Protein AF-A0A840R862-F1 (afdb_monomer)

Foldseek 3Di:
DPDVPVVVVVVVVVVVVPPDDPPPPPPPPPPDDDDPDDDPPPPPPVVLVVLVPDDLVCLVVDDDPDPVSVVSSVVSNVVVVVVCVVVPPPPPPD

Organism: NCBI:txid641702

Secondary structure (DSSP, 8-state):
--SHHHHHHHHHHHHHHTS-S------------------------TTTHHHHSS-TTGGGTPPPSSHHHHHHHHHHHHHHHHHHHTTS-S----

Mean predicted aligned error: 19.59 Å

Sequence (94 aa):
MRKYSRVCLLRLLAVVLFASPFQLLAAEESELPVVKLSPQIRSSAAQDEGYSELGCEQLSGVKAESAAQQRALATRKQQCLQQYRQFIPNTGLR

Nearest PDB structures (foldseek):
  6w85-assembly1_B  TM=3.293E-01  e=9.457E+00  Mus musculus

pLDDT: mean 70.44, std 14.73, range [48.12, 91.12]

Structure (mmCIF, N/CA/C/O backbone):
data_AF-A0A840R862-F1
#
_entry.id   AF-A0A840R862-F1
#
loop_
_atom_site.group_PDB
_atom_site.id
_atom_site.type_symbol
_atom_site.label_atom_id
_atom_site.label_alt_id
_atom_site.label_comp_id
_atom_site.label_asym_id
_atom_site.label_entity_id
_atom_site.label_seq_id
_atom_site.pdbx_PDB_ins_code
_atom_site.Cartn_x
_atom_site.Cartn_y
_atom_site.Cartn_z
_atom_site.occupancy
_atom_site.B_iso_or_equiv
_atom_site.auth_seq_id
_atom_site.auth_comp_id
_atom_site.auth_asym_id
_atom_site.auth_atom_id
_atom_site.pdbx_PDB_model_num
ATOM 1 N N . MET A 1 1 ? 12.919 -49.901 86.665 1.00 52.50 1 MET A N 1
ATOM 2 C CA . MET A 1 1 ? 13.875 -49.155 85.809 1.00 52.50 1 MET A CA 1
ATOM 3 C C . MET A 1 1 ? 13.522 -49.373 84.331 1.00 52.50 1 MET A C 1
ATOM 5 O O . MET A 1 1 ? 13.230 -50.505 83.983 1.00 52.50 1 MET A O 1
ATOM 9 N N . ARG A 1 2 ? 13.582 -48.333 83.475 1.00 55.56 2 ARG A N 1
ATOM 10 C CA . ARG A 1 2 ? 13.504 -48.369 81.982 1.00 55.56 2 ARG A CA 1
ATOM 11 C C . ARG A 1 2 ? 12.140 -48.276 81.249 1.00 55.56 2 ARG A C 1
ATOM 13 O O . ARG A 1 2 ? 12.016 -48.829 80.163 1.00 55.56 2 ARG A O 1
ATOM 20 N N . LYS A 1 3 ? 11.137 -47.529 81.735 1.00 55.03 3 LYS A N 1
ATOM 21 C CA . LYS A 1 3 ? 9.972 -47.147 80.882 1.00 55.03 3 LYS A CA 1
ATOM 22 C C . LYS A 1 3 ? 9.817 -45.637 80.638 1.00 55.03 3 LYS A C 1
ATOM 24 O O . LYS A 1 3 ? 9.387 -45.247 79.561 1.00 55.03 3 LYS A O 1
ATOM 29 N N . TYR A 1 4 ? 10.301 -44.788 81.547 1.00 54.62 4 TYR A N 1
ATOM 30 C CA . TYR A 1 4 ? 10.192 -43.324 81.422 1.00 54.62 4 TYR A CA 1
ATOM 31 C C . TYR A 1 4 ? 11.199 -42.670 80.453 1.00 54.62 4 TYR A C 1
ATOM 33 O O . TYR A 1 4 ? 10.977 -41.556 79.996 1.00 54.62 4 TYR A O 1
ATOM 41 N N . SER A 1 5 ? 12.279 -43.367 80.076 1.00 58.22 5 SER A N 1
ATOM 42 C CA . SER A 1 5 ? 13.332 -42.817 79.201 1.00 58.22 5 SER A CA 1
ATOM 43 C C . SER A 1 5 ? 12.925 -42.758 77.720 1.00 58.22 5 SER A C 1
ATOM 45 O O . SER A 1 5 ? 13.278 -41.807 77.032 1.00 58.22 5 SER A O 1
ATOM 47 N N . ARG A 1 6 ? 12.116 -43.710 77.230 1.00 56.66 6 ARG A N 1
ATOM 48 C CA . ARG A 1 6 ? 11.686 -43.741 75.817 1.00 56.66 6 ARG A CA 1
ATOM 49 C C . ARG A 1 6 ? 10.620 -42.691 75.495 1.00 56.66 6 ARG A C 1
ATOM 51 O O . ARG A 1 6 ? 10.646 -42.115 74.417 1.00 56.66 6 ARG A O 1
ATOM 58 N N . VAL A 1 7 ? 9.726 -42.406 76.445 1.00 60.31 7 VAL A N 1
ATOM 59 C CA . VAL A 1 7 ? 8.642 -41.423 76.267 1.00 60.31 7 VAL A CA 1
ATOM 60 C C . VAL A 1 7 ? 9.188 -39.991 76.219 1.00 60.31 7 VAL A C 1
ATOM 62 O O . VAL A 1 7 ? 8.701 -39.175 75.442 1.00 60.31 7 VAL A O 1
ATOM 65 N N . CYS A 1 8 ? 10.242 -39.697 76.989 1.00 56.41 8 CYS A N 1
ATOM 66 C CA . CYS A 1 8 ? 10.899 -38.388 76.968 1.00 56.41 8 CYS A CA 1
ATOM 67 C C . CYS A 1 8 ? 11.686 -38.155 75.664 1.00 56.41 8 CYS A C 1
ATOM 69 O O . CYS A 1 8 ? 11.613 -37.079 75.076 1.00 56.41 8 CYS A O 1
ATOM 71 N N . LEU A 1 9 ? 12.375 -39.191 75.168 1.00 59.03 9 LEU A N 1
ATOM 72 C CA . LEU A 1 9 ? 13.172 -39.125 73.937 1.00 59.03 9 LEU A CA 1
ATOM 73 C C . LEU A 1 9 ? 12.292 -38.958 72.684 1.00 59.03 9 LEU A C 1
ATOM 75 O O . LEU A 1 9 ? 12.628 -38.175 71.803 1.00 59.03 9 LEU A O 1
ATOM 79 N N . LEU A 1 10 ? 11.125 -39.614 72.646 1.00 59.66 10 LEU A N 1
ATOM 80 C CA . LEU A 1 10 ? 10.132 -39.451 71.573 1.00 59.66 10 LEU A CA 1
ATOM 81 C C . LEU A 1 10 ? 9.486 -38.056 71.557 1.00 59.66 10 LEU A C 1
ATOM 83 O O . LEU A 1 10 ? 9.219 -37.526 70.481 1.00 59.66 10 LEU A O 1
ATOM 87 N N . ARG A 1 11 ? 9.267 -37.431 72.724 1.00 58.59 11 ARG A N 1
ATOM 88 C CA . ARG A 1 11 ? 8.717 -36.064 72.793 1.00 58.59 11 ARG A CA 1
ATOM 89 C C . ARG A 1 11 ? 9.721 -34.996 72.360 1.00 58.59 11 ARG A C 1
ATOM 91 O O . ARG A 1 11 ? 9.325 -34.056 71.684 1.00 58.59 11 ARG A O 1
ATOM 98 N N . LEU A 1 12 ? 11.004 -35.157 72.686 1.00 58.56 12 LEU A N 1
ATOM 99 C CA . LEU A 1 12 ? 12.057 -34.241 72.229 1.00 58.56 12 LEU A CA 1
ATOM 100 C C . LEU A 1 12 ? 12.239 -34.287 70.704 1.00 58.56 12 LEU A C 1
ATOM 102 O O . LEU A 1 12 ? 12.373 -33.243 70.074 1.00 58.56 12 LEU A O 1
ATOM 106 N N . LEU A 1 13 ? 12.164 -35.475 70.099 1.00 58.44 13 LEU A N 1
ATOM 107 C CA . LEU A 1 13 ? 12.309 -35.648 68.648 1.00 58.44 13 LEU A CA 1
ATOM 108 C C . LEU A 1 13 ? 11.121 -35.054 67.864 1.00 58.44 13 LEU A C 1
ATOM 110 O O . LEU A 1 13 ? 11.314 -34.473 66.799 1.00 58.44 13 LEU A O 1
ATOM 114 N N . ALA A 1 14 ? 9.908 -35.121 68.424 1.00 59.25 14 ALA A N 1
ATOM 115 C CA . ALA A 1 14 ? 8.713 -34.526 67.823 1.00 59.25 14 ALA A CA 1
ATOM 116 C C . ALA A 1 14 ? 8.724 -32.984 67.834 1.00 59.25 14 ALA A C 1
ATOM 118 O O . ALA A 1 14 ? 8.206 -32.373 66.905 1.00 59.25 14 ALA A O 1
ATOM 119 N N . VAL A 1 15 ? 9.336 -32.349 68.842 1.00 59.19 15 VAL A N 1
ATOM 120 C CA . VAL A 1 15 ? 9.425 -30.877 68.932 1.00 59.19 15 VAL A CA 1
ATOM 121 C C . VAL A 1 15 ? 10.460 -30.310 67.954 1.00 59.19 15 VAL A C 1
ATOM 123 O O . VAL A 1 15 ? 10.229 -29.255 67.372 1.00 59.19 15 VAL A O 1
ATOM 126 N N . VAL A 1 16 ? 11.565 -31.023 67.708 1.00 57.75 16 VAL A N 1
ATOM 127 C CA . VAL A 1 16 ? 12.600 -30.586 66.749 1.00 57.75 16 VAL A CA 1
ATOM 128 C C . VAL A 1 16 ? 12.119 -30.715 65.298 1.00 57.75 16 VAL A C 1
ATOM 130 O O . VAL A 1 16 ? 12.433 -29.858 64.479 1.00 57.75 16 VAL A O 1
ATOM 133 N N . LEU A 1 17 ? 11.303 -31.729 64.984 1.00 55.91 17 LEU A N 1
ATOM 134 C CA . LEU A 1 17 ? 10.724 -31.919 63.644 1.00 55.91 17 LEU A CA 1
ATOM 135 C C . LEU A 1 17 ? 9.591 -30.934 63.308 1.00 55.91 17 LEU A C 1
ATOM 137 O O . LEU A 1 17 ? 9.287 -30.754 62.134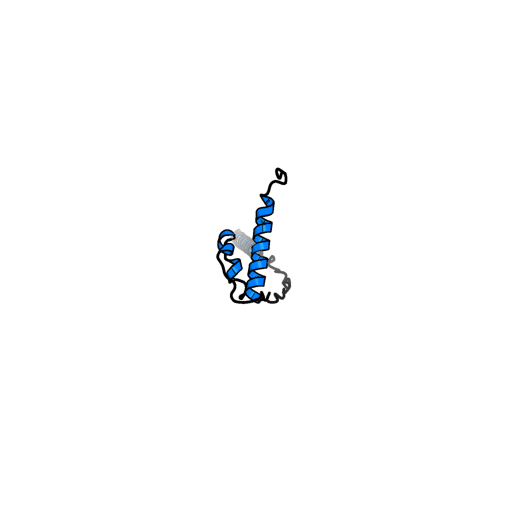 1.00 55.91 17 LEU A O 1
ATOM 141 N N . PHE A 1 18 ? 8.973 -30.293 64.307 1.00 53.34 18 PHE A N 1
ATOM 142 C CA . PHE A 1 18 ? 7.897 -29.312 64.098 1.00 53.34 18 PHE A CA 1
ATOM 143 C C . PHE A 1 18 ? 8.378 -27.850 64.087 1.00 53.34 18 PHE A C 1
ATOM 145 O O . PHE A 1 18 ? 7.585 -26.954 63.811 1.00 53.34 18 PHE A O 1
ATOM 152 N N . ALA A 1 19 ? 9.655 -27.592 64.391 1.00 57.34 19 ALA A N 1
ATOM 153 C CA . ALA A 1 19 ? 10.192 -26.239 64.561 1.00 57.34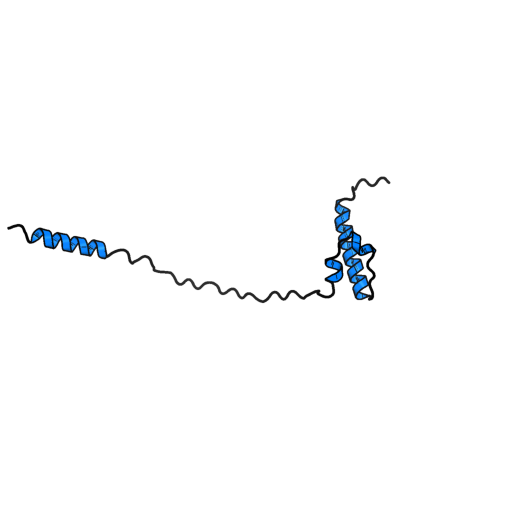 19 ALA A CA 1
ATOM 154 C C . ALA A 1 19 ? 10.817 -25.618 63.292 1.00 57.34 19 ALA A C 1
ATOM 156 O O . ALA A 1 19 ? 11.246 -24.466 63.329 1.00 57.34 19 ALA A O 1
ATOM 157 N N . SER A 1 20 ? 10.861 -26.319 62.156 1.00 48.88 20 SER A N 1
ATOM 158 C CA . SER A 1 20 ? 11.339 -25.743 60.889 1.00 48.88 20 SER A CA 1
ATOM 159 C C . SER A 1 20 ? 10.808 -26.547 59.696 1.00 48.88 20 SER A C 1
ATOM 161 O O . SER A 1 20 ? 10.969 -27.764 59.677 1.00 48.88 20 SER A O 1
ATOM 163 N N . PRO A 1 21 ? 10.153 -25.905 58.705 1.00 51.25 21 PRO A N 1
ATOM 164 C CA . PRO A 1 21 ? 10.652 -24.700 58.046 1.00 51.25 21 PRO A CA 1
ATOM 165 C C . PRO A 1 21 ? 9.547 -23.656 57.801 1.00 51.25 21 PRO A C 1
ATOM 167 O O . PRO A 1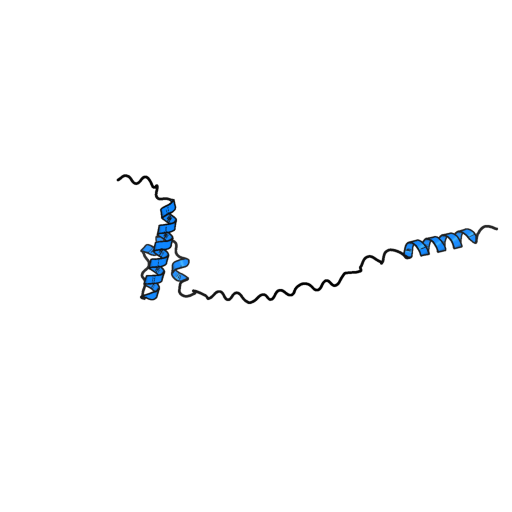 21 ? 8.713 -23.810 56.914 1.00 51.25 21 PRO A O 1
ATOM 170 N N . PHE A 1 22 ? 9.558 -22.551 58.545 1.00 49.09 22 PHE A N 1
ATOM 171 C CA . PHE A 1 22 ? 8.694 -21.400 58.239 1.00 49.09 22 PHE A CA 1
ATOM 172 C C . PHE A 1 22 ? 9.473 -20.083 58.260 1.00 49.09 22 PHE A C 1
ATOM 174 O O . PHE A 1 22 ? 9.002 -19.067 58.750 1.00 49.09 22 PHE A O 1
ATOM 181 N N . GLN A 1 23 ? 10.708 -20.114 57.759 1.00 52.94 23 GLN A N 1
ATOM 182 C CA . GLN A 1 23 ? 11.565 -18.931 57.630 1.00 52.94 23 GLN A CA 1
ATOM 183 C C . GLN A 1 23 ? 12.117 -18.809 56.208 1.00 52.94 23 GLN A C 1
ATOM 185 O O . GLN A 1 23 ? 13.316 -18.664 55.997 1.00 52.94 23 GLN A O 1
ATOM 190 N N . LEU A 1 24 ? 11.241 -18.929 55.209 1.00 50.50 24 LEU A N 1
ATOM 191 C CA . LEU A 1 24 ? 11.606 -18.681 53.810 1.00 50.50 24 LEU A CA 1
ATOM 192 C C . LEU A 1 24 ? 10.454 -18.034 53.034 1.00 50.50 24 LEU A C 1
ATOM 194 O O . LEU A 1 24 ? 10.208 -18.345 51.876 1.00 50.50 24 LEU A O 1
ATOM 198 N N . LEU A 1 25 ? 9.723 -17.137 53.697 1.00 48.38 25 LEU A N 1
ATOM 199 C CA . LEU A 1 25 ? 8.735 -16.284 53.042 1.00 48.38 25 LEU A CA 1
ATOM 200 C C . LEU A 1 25 ? 8.864 -14.835 53.527 1.00 48.38 25 LEU A C 1
ATOM 202 O O . LEU A 1 25 ? 7.881 -14.170 53.830 1.00 48.38 25 LEU A O 1
ATOM 206 N N . ALA A 1 26 ? 10.103 -14.343 53.604 1.00 49.19 26 ALA A N 1
ATOM 207 C CA . ALA A 1 26 ? 10.356 -12.912 53.504 1.00 49.19 26 ALA A CA 1
ATOM 208 C C . ALA A 1 26 ? 10.187 -12.543 52.024 1.00 49.19 26 ALA A C 1
ATOM 210 O O . ALA A 1 26 ? 11.146 -12.513 51.257 1.00 49.19 26 ALA A O 1
ATOM 211 N N . ALA A 1 27 ? 8.932 -12.402 51.597 1.00 50.16 27 ALA A N 1
ATOM 212 C CA . ALA A 1 27 ? 8.616 -11.796 50.319 1.00 50.16 27 ALA A CA 1
ATOM 213 C C . ALA A 1 27 ? 8.958 -10.312 50.457 1.00 50.16 27 ALA A C 1
ATOM 215 O O . ALA A 1 27 ? 8.232 -9.555 51.094 1.00 50.16 27 ALA A O 1
ATOM 216 N N . GLU A 1 28 ? 10.121 -9.937 49.938 1.00 54.84 28 GLU A N 1
ATOM 217 C CA . GLU A 1 28 ? 10.498 -8.547 49.737 1.00 54.84 28 GLU A CA 1
ATOM 218 C C . GLU A 1 28 ? 9.380 -7.876 48.933 1.00 54.84 28 GLU A C 1
ATOM 220 O O . GLU A 1 28 ? 9.149 -8.222 47.770 1.00 54.84 28 GLU A O 1
ATOM 225 N N . GLU A 1 29 ? 8.659 -6.947 49.560 1.00 56.50 29 GLU A N 1
ATOM 226 C CA . GLU A 1 29 ? 7.697 -6.076 48.888 1.00 56.50 29 GLU A CA 1
ATOM 227 C C . GLU A 1 29 ? 8.471 -5.106 47.989 1.00 56.50 29 GLU A C 1
ATOM 229 O O . GLU A 1 29 ? 8.688 -3.939 48.301 1.00 56.50 29 GLU A O 1
ATOM 234 N N . SER A 1 30 ? 8.961 -5.627 46.867 1.00 59.41 30 SER A N 1
ATOM 235 C CA . SER A 1 30 ? 9.526 -4.826 45.794 1.00 59.41 30 SER A CA 1
ATOM 236 C C . SER A 1 30 ? 8.375 -4.073 45.140 1.00 59.41 30 SER A C 1
ATOM 238 O O . SER A 1 30 ? 7.597 -4.658 44.385 1.00 59.41 30 SER A O 1
ATOM 240 N N . GLU A 1 31 ? 8.247 -2.786 45.461 1.00 64.94 31 GLU A N 1
ATOM 241 C CA . GLU A 1 31 ? 7.348 -1.856 44.781 1.00 64.94 31 GLU A CA 1
ATOM 242 C C . GLU A 1 31 ? 7.566 -1.962 43.263 1.00 64.94 31 GLU A C 1
ATOM 244 O O . GLU A 1 31 ? 8.576 -1.524 42.709 1.00 64.94 31 GLU A O 1
ATOM 249 N N . LEU A 1 32 ? 6.626 -2.615 42.582 1.00 71.62 32 LEU A N 1
ATOM 250 C CA . LEU A 1 32 ? 6.668 -2.799 41.138 1.00 71.62 32 LEU A CA 1
ATOM 251 C C . LEU A 1 32 ? 6.533 -1.424 40.460 1.00 71.62 32 LEU A C 1
ATOM 253 O O . LEU A 1 32 ? 5.637 -0.653 40.817 1.00 71.62 32 LEU A O 1
ATOM 257 N N . PRO A 1 33 ? 7.377 -1.095 39.465 1.00 74.81 33 PRO A N 1
ATOM 258 C CA . PRO A 1 33 ? 7.337 0.210 38.822 1.00 74.81 33 PRO A CA 1
ATOM 259 C C . PRO A 1 33 ? 5.999 0.405 38.102 1.00 74.81 33 PRO A C 1
ATOM 261 O O . PRO A 1 33 ? 5.663 -0.309 37.156 1.00 74.81 33 PRO A O 1
ATOM 264 N N . VAL A 1 34 ? 5.231 1.404 38.541 1.00 75.25 34 VAL A N 1
ATOM 265 C CA . VAL A 1 34 ? 3.961 1.780 37.912 1.00 75.25 34 VAL A CA 1
ATOM 266 C C . VAL A 1 34 ? 4.251 2.446 36.566 1.00 75.25 34 VAL A C 1
ATOM 268 O O . VAL A 1 34 ? 4.568 3.635 36.486 1.00 75.25 34 VAL A O 1
ATOM 271 N N . VAL A 1 35 ? 4.139 1.676 35.484 1.00 78.81 35 VAL A N 1
ATOM 272 C CA . VAL A 1 35 ? 4.265 2.188 34.115 1.00 78.81 35 VAL A CA 1
ATOM 273 C C . VAL A 1 35 ? 2.955 2.864 33.717 1.00 78.81 35 VAL A C 1
ATOM 275 O O . VAL A 1 35 ? 1.924 2.216 33.540 1.00 78.81 35 VAL A O 1
ATOM 278 N N . LYS A 1 36 ? 2.988 4.191 33.555 1.00 76.94 36 LYS A N 1
ATOM 279 C CA . LYS A 1 36 ? 1.863 4.953 33.002 1.00 76.94 36 LYS A CA 1
ATOM 280 C C . LYS A 1 36 ? 1.739 4.657 31.509 1.00 76.94 36 LYS A C 1
ATOM 282 O O . LYS A 1 36 ? 2.457 5.229 30.694 1.00 76.94 36 LYS A O 1
ATOM 287 N N . LEU A 1 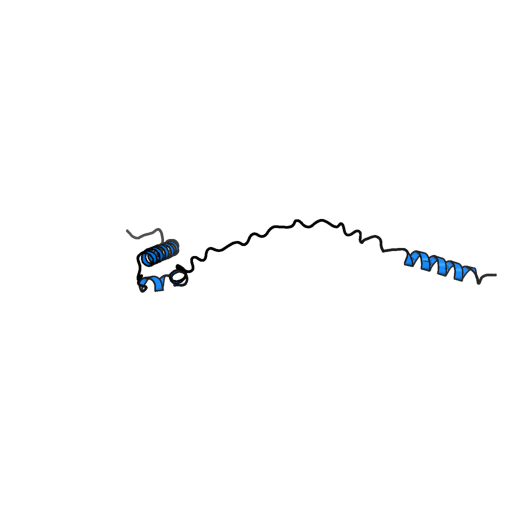37 ? 0.813 3.770 31.160 1.00 76.50 37 LEU A N 1
ATOM 288 C CA . LEU A 1 37 ? 0.385 3.545 29.783 1.00 76.50 37 LEU A CA 1
ATOM 289 C C . LEU A 1 37 ? -0.521 4.712 29.374 1.00 76.50 37 LEU A C 1
ATOM 291 O O . LEU A 1 37 ? -1.707 4.733 29.699 1.00 76.50 37 LEU A O 1
ATOM 295 N N . SER A 1 38 ? 0.038 5.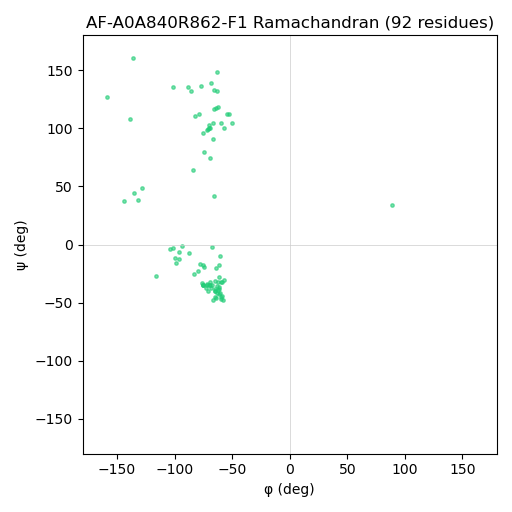721 28.707 1.00 76.44 38 SER A N 1
ATOM 296 C CA . SER A 1 38 ? -0.792 6.716 28.033 1.00 76.44 38 SER A CA 1
ATOM 297 C C . SER A 1 38 ? -1.503 6.054 26.847 1.00 76.44 38 SER A C 1
ATOM 299 O O . SER A 1 38 ? -0.899 5.242 26.137 1.00 76.44 38 SER A O 1
ATOM 301 N N . PRO A 1 39 ? -2.790 6.362 26.615 1.00 75.38 39 PRO A N 1
ATOM 302 C CA . PRO A 1 39 ? -3.503 5.818 25.475 1.00 75.38 39 PRO A CA 1
ATOM 303 C C . PRO A 1 39 ? -2.836 6.304 24.185 1.00 75.38 39 PRO A C 1
ATOM 305 O O . PRO A 1 39 ? -2.787 7.499 23.900 1.00 75.38 39 PRO A O 1
ATOM 308 N N . GLN A 1 40 ? -2.326 5.357 23.399 1.00 67.25 40 GLN A N 1
ATOM 309 C CA . GLN A 1 40 ? -1.967 5.571 22.001 1.00 67.25 40 GLN A CA 1
ATOM 310 C C . GLN A 1 40 ? -3.264 5.835 21.231 1.00 67.25 40 GLN A C 1
ATOM 312 O O . GLN A 1 40 ? -3.941 4.907 20.783 1.00 67.25 40 GLN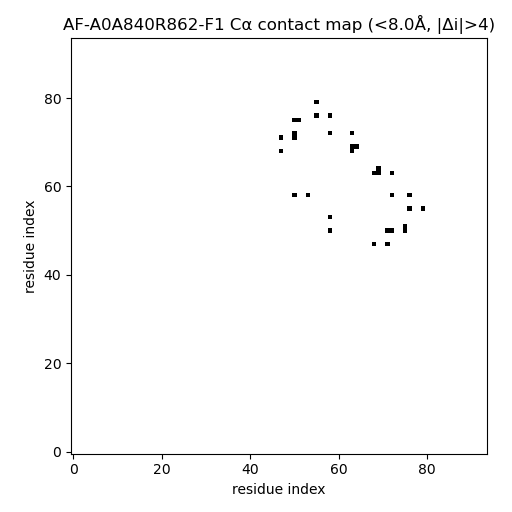 A O 1
ATOM 317 N N . ILE A 1 41 ? -3.650 7.108 21.122 1.00 67.31 41 ILE A N 1
ATOM 318 C CA . ILE A 1 41 ? -4.746 7.513 20.246 1.00 67.31 41 ILE A CA 1
ATOM 319 C C . ILE A 1 41 ? -4.246 7.336 18.816 1.00 67.31 41 ILE A C 1
ATOM 321 O O . ILE A 1 41 ? -3.516 8.172 18.287 1.00 67.31 41 ILE A O 1
ATOM 325 N N . ARG A 1 42 ? -4.643 6.233 18.177 1.00 64.69 42 ARG A N 1
ATOM 326 C CA . ARG A 1 42 ? -4.549 6.120 16.724 1.00 64.69 42 ARG A CA 1
ATOM 327 C C . ARG A 1 42 ? -5.533 7.138 16.164 1.00 64.69 42 ARG A C 1
ATOM 329 O O . ARG A 1 42 ? -6.739 6.920 16.253 1.00 64.69 42 ARG A O 1
ATOM 336 N N . SER A 1 43 ? -5.039 8.263 15.643 1.00 58.47 43 SER A N 1
ATOM 337 C CA . SER A 1 43 ? -5.873 9.156 14.846 1.00 58.47 43 SER A CA 1
ATOM 338 C C . SER A 1 43 ? -6.359 8.334 13.667 1.00 58.47 43 SER A C 1
ATOM 340 O O . SER A 1 43 ? -5.590 8.000 12.765 1.00 58.47 43 SER A O 1
ATOM 342 N N . SER A 1 44 ? -7.618 7.935 13.737 1.00 48.12 44 SER A N 1
ATOM 343 C CA . SER A 1 44 ? -8.311 7.247 12.676 1.00 48.12 44 SER A CA 1
ATOM 344 C C . SER A 1 44 ? -8.253 8.137 11.442 1.00 48.12 44 SER A C 1
ATOM 346 O O . SER A 1 44 ? -9.049 9.065 11.296 1.00 48.12 44 SER A O 1
ATOM 348 N N . ALA A 1 45 ? -7.341 7.820 10.527 1.00 52.59 45 ALA A N 1
ATOM 349 C CA . ALA A 1 45 ? -7.442 8.162 9.116 1.00 52.59 45 ALA A CA 1
ATOM 350 C C . ALA A 1 45 ? -8.637 7.412 8.487 1.00 52.59 45 ALA A C 1
ATOM 352 O O . ALA A 1 45 ? -8.551 6.890 7.384 1.00 52.59 45 ALA A O 1
ATOM 353 N N . ALA A 1 46 ? -9.772 7.348 9.194 1.00 48.62 46 ALA A N 1
ATOM 354 C CA . ALA A 1 46 ? -10.959 6.580 8.843 1.00 48.62 46 ALA A CA 1
ATOM 355 C C . ALA A 1 46 ? -11.676 7.121 7.595 1.00 48.62 46 ALA A C 1
ATOM 357 O O . ALA A 1 46 ? -12.663 6.549 7.153 1.00 48.62 46 ALA A O 1
ATOM 358 N N . GLN A 1 47 ? -11.183 8.215 7.011 1.00 50.91 47 GLN A N 1
ATOM 359 C CA . GLN A 1 47 ? -11.635 8.723 5.717 1.00 50.91 47 GLN A CA 1
ATOM 360 C C . GLN A 1 47 ? -10.754 8.258 4.540 1.00 50.91 47 GLN A C 1
ATOM 362 O O . GLN A 1 47 ? -11.192 8.375 3.399 1.00 50.91 47 GLN A O 1
ATOM 367 N N . ASP A 1 48 ? -9.573 7.678 4.797 1.00 53.91 48 ASP A N 1
ATOM 368 C CA . ASP A 1 48 ? -8.656 7.120 3.783 1.00 53.91 48 ASP A CA 1
ATOM 369 C C . ASP A 1 48 ? -8.676 5.575 3.720 1.00 53.91 48 ASP A C 1
ATOM 371 O O . ASP A 1 48 ? -8.040 4.970 2.848 1.00 53.91 48 ASP A O 1
ATOM 375 N N . GLU A 1 49 ? -9.424 4.911 4.611 1.00 56.84 49 GLU A N 1
ATOM 376 C CA . GLU A 1 49 ? -9.511 3.438 4.679 1.00 56.84 49 GLU A CA 1
ATOM 377 C C . GLU A 1 49 ? -10.033 2.839 3.360 1.00 56.84 49 GLU A C 1
ATOM 379 O O . GLU A 1 49 ? -9.574 1.782 2.931 1.00 56.84 49 GLU A O 1
ATOM 384 N N . GLY A 1 50 ? -10.908 3.558 2.644 1.00 67.62 50 GLY A N 1
ATOM 385 C CA . GLY A 1 50 ? -11.582 3.039 1.449 1.00 67.62 50 GLY A CA 1
ATOM 386 C C . GLY A 1 50 ? -10.656 2.652 0.289 1.00 67.62 50 GLY A C 1
ATOM 387 O O . GLY A 1 50 ? -10.994 1.758 -0.480 1.00 67.62 50 GLY A O 1
ATOM 388 N N . TYR A 1 51 ? -9.480 3.277 0.150 1.00 77.31 51 TYR A N 1
ATOM 389 C CA . TYR A 1 51 ? -8.501 2.901 -0.887 1.00 77.31 51 TYR A CA 1
ATOM 390 C C . TYR A 1 51 ? -7.388 1.989 -0.366 1.00 77.31 51 TYR A C 1
ATOM 392 O O . TYR A 1 51 ? -6.658 1.381 -1.154 1.00 77.31 51 TYR A O 1
ATOM 400 N N . SER A 1 52 ? -7.233 1.910 0.953 1.00 77.75 52 SER A N 1
ATOM 401 C CA . SER A 1 52 ? -6.180 1.126 1.597 1.00 77.75 52 SER A CA 1
ATOM 402 C C . SER A 1 52 ? -6.498 -0.367 1.553 1.00 77.75 52 SER A C 1
ATOM 404 O O . SER A 1 52 ? -5.596 -1.173 1.327 1.00 77.75 52 SER A O 1
ATOM 406 N N . GLU A 1 53 ? -7.780 -0.718 1.665 1.00 81.75 53 GLU A N 1
ATOM 407 C CA . GLU A 1 53 ? -8.277 -2.099 1.582 1.00 81.75 53 GLU A CA 1
ATOM 408 C C . GLU A 1 53 ? -8.300 -2.660 0.151 1.00 81.75 53 GLU A C 1
ATOM 410 O O . GLU A 1 53 ? -8.342 -3.874 -0.046 1.00 81.75 53 GLU A O 1
ATOM 415 N N . LEU A 1 54 ? -8.238 -1.794 -0.864 1.00 84.50 54 LEU A N 1
ATOM 416 C CA . LEU A 1 54 ? -8.262 -2.217 -2.260 1.00 84.50 54 LEU A CA 1
ATOM 417 C C . LEU A 1 54 ? -6.911 -2.782 -2.712 1.00 84.50 54 LEU A C 1
ATOM 419 O O . LEU A 1 54 ? -5.842 -2.194 -2.483 1.00 84.50 54 LEU A O 1
ATOM 423 N N . GLY A 1 55 ? -6.990 -3.898 -3.440 1.00 86.38 55 GLY A N 1
ATOM 424 C CA . GLY A 1 55 ? -5.870 -4.464 -4.186 1.00 86.38 55 GLY A CA 1
ATOM 425 C C . GLY A 1 55 ? -5.390 -3.516 -5.288 1.00 86.38 55 GLY A C 1
ATOM 426 O O . GLY A 1 55 ? -6.172 -2.754 -5.865 1.00 86.38 55 GLY A O 1
ATOM 427 N N . CYS A 1 56 ? -4.091 -3.548 -5.594 1.00 88.62 56 CYS A N 1
ATOM 428 C CA . CYS A 1 56 ? -3.471 -2.633 -6.557 1.00 88.62 56 CYS A CA 1
ATOM 429 C C . CYS A 1 56 ? -4.089 -2.725 -7.962 1.00 88.62 56 CYS A C 1
ATOM 431 O O . CYS A 1 56 ? -4.189 -1.719 -8.666 1.00 88.62 56 CYS A O 1
ATOM 433 N N . GLU A 1 57 ? -4.542 -3.912 -8.352 1.00 87.62 57 GLU A N 1
ATOM 434 C CA . GLU A 1 57 ? -5.238 -4.193 -9.605 1.00 87.62 57 GLU A CA 1
ATOM 435 C C . GLU A 1 57 ? -6.604 -3.489 -9.698 1.00 87.62 57 GLU A C 1
ATOM 437 O O . GLU A 1 57 ? -7.015 -3.041 -10.773 1.00 87.62 57 GLU A O 1
ATOM 442 N N . GLN A 1 58 ? -7.266 -3.298 -8.558 1.00 88.25 58 GLN A N 1
ATOM 443 C CA . GLN A 1 58 ? -8.616 -2.741 -8.468 1.00 88.25 58 GLN A CA 1
ATOM 444 C C . GLN A 1 58 ? -8.601 -1.205 -8.498 1.00 88.25 58 GLN A C 1
ATOM 446 O O . GLN A 1 58 ? -9.546 -0.585 -8.982 1.00 88.25 58 GLN A O 1
ATOM 451 N N . LEU A 1 59 ? -7.494 -0.569 -8.089 1.00 87.38 59 LEU A N 1
ATOM 452 C CA . LEU A 1 59 ? -7.336 0.896 -8.032 1.00 87.38 59 LEU A CA 1
ATOM 453 C C . LEU A 1 59 ? -7.460 1.608 -9.391 1.00 87.38 59 LEU A C 1
ATOM 455 O O . LEU A 1 59 ? -7.622 2.832 -9.442 1.00 87.38 59 LEU A O 1
ATOM 459 N N . SER A 1 60 ? -7.333 0.881 -10.502 1.00 84.56 60 SER A N 1
ATOM 460 C CA . SER A 1 60 ? -7.458 1.439 -11.854 1.00 84.56 60 SER A CA 1
ATOM 461 C C . SER A 1 60 ? -8.903 1.811 -12.210 1.00 84.56 60 SER A C 1
ATOM 463 O O . SER A 1 60 ? -9.114 2.827 -12.872 1.00 84.56 60 SER A O 1
ATOM 465 N N . GLY A 1 61 ? -9.882 1.040 -11.723 1.00 84.94 61 GLY A N 1
ATOM 466 C CA . GLY A 1 61 ? -11.310 1.225 -12.006 1.00 84.94 61 GLY A CA 1
ATOM 467 C C . GLY A 1 61 ? -12.031 2.183 -11.057 1.00 84.94 61 GLY A C 1
ATOM 468 O O . GLY A 1 61 ? -13.187 2.529 -11.293 1.00 84.94 61 GLY A O 1
ATOM 469 N N . VAL A 1 62 ? -11.363 2.629 -9.993 1.00 87.38 62 VAL A N 1
ATOM 470 C CA . VAL A 1 62 ? -11.976 3.462 -8.957 1.00 87.38 62 VAL A CA 1
ATOM 471 C C . VAL A 1 62 ? -11.923 4.937 -9.333 1.00 87.38 62 VAL A C 1
ATOM 473 O O .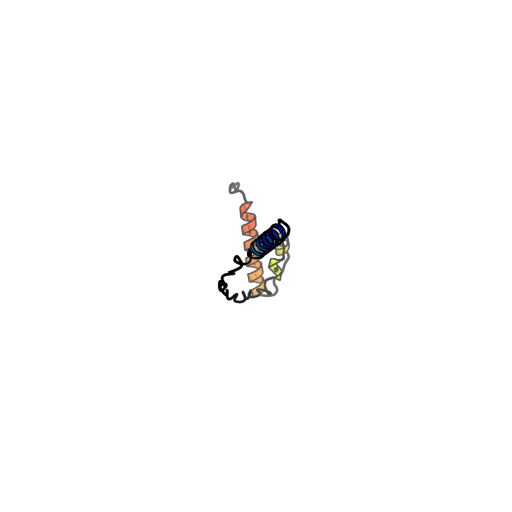 VAL A 1 62 ? -10.879 5.467 -9.726 1.00 87.38 62 VAL A O 1
ATOM 476 N N . LYS A 1 63 ? -13.068 5.607 -9.194 1.00 84.06 63 LYS A N 1
ATOM 477 C CA . LYS A 1 63 ? -13.217 7.043 -9.428 1.00 84.06 63 LYS A CA 1
ATOM 478 C C . LYS A 1 63 ? -13.234 7.780 -8.095 1.00 84.06 63 LYS A C 1
ATOM 480 O O . LYS A 1 63 ? -13.910 7.362 -7.167 1.00 84.06 63 LYS A O 1
ATOM 485 N N . ALA A 1 64 ? -12.492 8.879 -8.033 1.00 87.25 64 ALA A N 1
ATOM 486 C CA . ALA A 1 64 ? -12.566 9.817 -6.924 1.00 87.25 64 ALA A CA 1
ATOM 487 C C . ALA A 1 64 ? -13.659 10.853 -7.205 1.00 87.25 64 ALA A C 1
ATOM 489 O O . ALA A 1 64 ? -13.728 11.392 -8.311 1.00 87.25 64 ALA A O 1
ATOM 490 N N . GLU A 1 65 ? -14.474 11.155 -6.200 1.00 87.12 65 GLU A N 1
ATOM 491 C CA . GLU A 1 65 ? -15.580 12.117 -6.292 1.00 87.12 65 GLU A CA 1
ATOM 492 C C . GLU A 1 65 ? -15.205 13.491 -5.71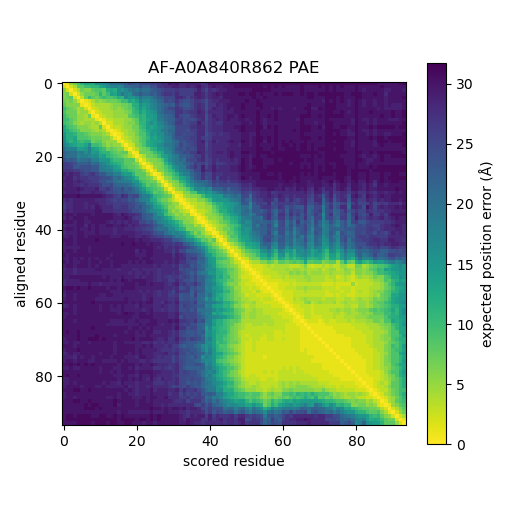5 1.00 87.12 65 GLU A C 1
ATOM 494 O O . GLU A 1 65 ? -15.902 14.479 -5.930 1.00 87.12 65 GLU A O 1
ATOM 499 N N . SER A 1 66 ? -14.074 13.584 -5.006 1.00 87.94 66 SER A N 1
ATOM 500 C CA . SER A 1 66 ? -13.563 14.833 -4.436 1.00 87.94 66 SER A CA 1
ATOM 501 C C . SER A 1 66 ? -12.057 15.009 -4.634 1.00 87.94 66 SER A C 1
ATOM 503 O O . SER A 1 66 ? -11.307 14.050 -4.832 1.00 87.94 66 SER A O 1
ATOM 505 N N . ALA A 1 67 ? -11.579 16.252 -4.517 1.00 87.56 67 ALA A N 1
ATOM 506 C CA . ALA A 1 67 ? -10.152 16.565 -4.619 1.00 87.56 67 ALA A CA 1
ATOM 507 C C . ALA A 1 67 ? -9.310 15.895 -3.515 1.00 87.56 67 ALA A C 1
ATOM 509 O O . ALA A 1 67 ? -8.154 15.545 -3.743 1.00 87.56 67 ALA A O 1
ATOM 510 N N . ALA A 1 68 ? -9.871 15.707 -2.316 1.00 85.00 68 ALA A N 1
ATOM 511 C CA . ALA A 1 68 ? -9.203 14.982 -1.235 1.00 85.00 68 ALA A CA 1
ATOM 512 C C . ALA A 1 68 ? -9.045 13.495 -1.591 1.00 85.00 68 ALA A C 1
ATOM 514 O O . ALA A 1 68 ? -7.937 12.964 -1.550 1.00 85.00 68 ALA A O 1
ATOM 515 N N . GLN A 1 69 ? -10.121 12.868 -2.070 1.00 85.19 69 GLN A N 1
ATOM 516 C CA . GLN A 1 69 ? -10.102 11.480 -2.529 1.00 85.19 69 GLN A CA 1
ATOM 517 C C . GLN A 1 69 ? -9.156 11.262 -3.715 1.00 85.19 69 GLN A C 1
ATOM 519 O O . GLN A 1 69 ? -8.481 10.240 -3.784 1.00 85.19 69 GLN A O 1
ATOM 524 N N . GLN A 1 70 ? -9.062 12.225 -4.635 1.00 89.81 70 GLN A N 1
ATOM 525 C CA . GLN A 1 70 ? -8.152 12.130 -5.774 1.00 89.81 70 GLN A CA 1
ATOM 526 C C . GLN A 1 70 ? -6.688 12.115 -5.324 1.00 89.81 70 GLN A C 1
ATOM 528 O O . GLN A 1 70 ? -5.890 11.341 -5.856 1.00 89.81 70 GLN A O 1
ATOM 533 N N . ARG A 1 71 ? -6.338 12.929 -4.318 1.00 89.25 71 ARG A N 1
ATOM 534 C CA . ARG A 1 71 ? -4.998 12.920 -3.713 1.00 89.25 71 ARG A CA 1
ATOM 535 C C . ARG A 1 71 ? -4.719 11.597 -3.002 1.00 89.25 71 ARG A C 1
ATOM 537 O O . ARG A 1 71 ? -3.657 11.023 -3.222 1.00 89.25 71 ARG A O 1
ATOM 544 N N . ALA A 1 72 ? -5.671 11.085 -2.224 1.00 88.00 72 ALA A N 1
ATOM 545 C CA . ALA A 1 72 ? -5.535 9.797 -1.543 1.00 88.00 72 ALA A CA 1
ATOM 546 C C . ALA A 1 72 ? -5.327 8.637 -2.537 1.00 88.00 72 ALA A C 1
ATOM 548 O O . ALA A 1 72 ? -4.379 7.858 -2.415 1.00 88.00 72 ALA A O 1
ATOM 549 N N . LEU A 1 73 ? -6.140 8.583 -3.595 1.00 90.12 73 LEU A N 1
ATOM 550 C CA . LEU A 1 73 ? -6.047 7.577 -4.653 1.00 90.12 73 LEU A CA 1
ATOM 551 C C . LEU A 1 73 ? -4.733 7.680 -5.446 1.00 90.12 73 LEU A C 1
ATOM 553 O O . LEU A 1 73 ? -4.136 6.658 -5.788 1.00 90.12 73 LEU A O 1
ATOM 557 N N . ALA A 1 74 ? -4.240 8.893 -5.712 1.00 89.88 74 ALA A N 1
ATOM 558 C CA . ALA A 1 74 ? -2.942 9.099 -6.355 1.00 89.88 74 ALA A CA 1
ATOM 559 C C . ALA A 1 74 ? -1.783 8.585 -5.483 1.00 89.88 74 ALA A C 1
ATOM 561 O O . ALA A 1 74 ? -0.925 7.851 -5.981 1.00 89.88 74 ALA A O 1
ATOM 562 N N . THR A 1 75 ? -1.791 8.902 -4.185 1.00 91.12 75 THR A N 1
ATOM 563 C CA . THR A 1 75 ? -0.809 8.388 -3.217 1.00 91.12 75 THR A CA 1
ATOM 564 C C . THR A 1 75 ? -0.815 6.863 -3.186 1.00 91.12 75 THR A C 1
ATOM 566 O O . THR A 1 75 ? 0.237 6.232 -3.313 1.00 91.12 75 THR A O 1
ATOM 569 N N . ARG A 1 76 ? -2.000 6.249 -3.105 1.00 90.94 76 ARG A N 1
ATOM 570 C CA . ARG A 1 76 ? -2.145 4.789 -3.080 1.00 90.94 76 ARG A CA 1
ATOM 571 C C . ARG A 1 76 ? -1.612 4.131 -4.358 1.00 90.94 76 ARG A C 1
ATOM 573 O O . ARG A 1 76 ? -0.886 3.140 -4.285 1.00 90.94 76 ARG A O 1
ATOM 580 N N . LYS A 1 77 ? -1.893 4.709 -5.531 1.00 91.00 77 LYS A N 1
ATOM 581 C CA . LYS A 1 77 ? -1.345 4.232 -6.814 1.00 91.00 77 LYS A CA 1
ATOM 582 C C . LYS A 1 77 ? 0.183 4.281 -6.840 1.00 91.00 77 LYS A C 1
ATOM 584 O O . LYS A 1 77 ? 0.811 3.330 -7.300 1.00 91.00 77 LYS A O 1
ATOM 589 N N . GLN A 1 78 ? 0.793 5.348 -6.322 1.00 90.62 78 GLN A N 1
ATOM 590 C CA . GLN A 1 78 ? 2.254 5.446 -6.244 1.00 90.62 78 GLN A CA 1
ATOM 591 C C . GLN A 1 78 ? 2.863 4.372 -5.338 1.00 90.62 78 GLN A C 1
ATOM 593 O O . GLN A 1 78 ? 3.865 3.766 -5.718 1.00 90.62 78 GLN A O 1
ATOM 598 N N . GLN A 1 79 ? 2.245 4.093 -4.188 1.00 90.44 79 GLN A N 1
ATOM 599 C CA . GLN A 1 79 ? 2.684 3.018 -3.292 1.00 90.44 79 GLN A CA 1
ATOM 600 C C . GLN A 1 79 ? 2.659 1.653 -3.997 1.00 90.44 79 GLN A C 1
ATOM 602 O O . GLN A 1 79 ? 3.639 0.912 -3.940 1.00 90.44 79 GLN A O 1
ATOM 607 N N . CYS A 1 80 ? 1.589 1.355 -4.739 1.00 90.25 80 CYS A N 1
ATOM 608 C CA . CYS A 1 80 ? 1.507 0.134 -5.543 1.00 90.25 80 CYS A CA 1
ATOM 609 C C . CYS A 1 80 ? 2.626 0.050 -6.591 1.00 90.25 80 CYS A C 1
ATOM 611 O O . CYS A 1 80 ? 3.289 -0.977 -6.713 1.00 90.25 80 CYS A O 1
ATOM 613 N N . LEU A 1 81 ? 2.903 1.132 -7.324 1.00 88.88 81 LEU A N 1
ATOM 614 C CA . LEU A 1 81 ? 3.987 1.138 -8.313 1.00 88.88 81 LEU A CA 1
ATOM 615 C C . LEU A 1 81 ? 5.361 0.897 -7.680 1.00 88.88 81 LEU A C 1
ATOM 617 O O . LEU A 1 81 ? 6.185 0.190 -8.257 1.00 88.88 81 LEU A O 1
ATOM 621 N N . GLN A 1 82 ? 5.613 1.453 -6.495 1.00 88.94 82 GLN A N 1
ATOM 622 C CA . GLN A 1 82 ? 6.850 1.190 -5.756 1.00 88.94 82 GLN A CA 1
ATOM 623 C C . GLN A 1 82 ? 6.975 -0.285 -5.371 1.00 88.94 82 GLN A C 1
ATOM 625 O O . GLN A 1 82 ? 8.055 -0.855 -5.515 1.00 88.94 82 GLN A O 1
ATOM 630 N N . GLN A 1 83 ? 5.873 -0.924 -4.976 1.00 85.44 83 GLN A N 1
ATOM 631 C CA . GLN A 1 83 ? 5.852 -2.360 -4.716 1.00 85.44 83 GLN A CA 1
ATOM 632 C C . GLN A 1 83 ? 6.164 -3.178 -5.976 1.00 85.44 83 GLN A C 1
ATOM 634 O O . GLN A 1 83 ? 6.841 -4.193 -5.874 1.00 85.44 83 GLN A O 1
ATOM 639 N N . TYR A 1 84 ? 5.737 -2.759 -7.168 1.00 83.19 84 TYR A N 1
ATOM 640 C CA . TYR A 1 84 ? 6.070 -3.492 -8.396 1.00 83.19 84 TYR A CA 1
ATOM 641 C C . TYR A 1 84 ? 7.480 -3.220 -8.921 1.00 83.19 84 TYR A C 1
ATOM 643 O O . TYR A 1 84 ? 8.040 -4.069 -9.611 1.00 83.19 84 TYR A O 1
ATOM 651 N N . ARG A 1 85 ? 8.096 -2.085 -8.565 1.00 82.88 85 ARG A N 1
ATOM 652 C CA . ARG A 1 85 ? 9.470 -1.756 -8.984 1.00 82.88 85 ARG A CA 1
ATOM 653 C C . ARG A 1 85 ? 10.496 -2.808 -8.575 1.00 82.88 85 ARG A C 1
ATOM 655 O O . ARG A 1 85 ? 11.445 -3.009 -9.318 1.00 82.88 85 ARG A O 1
ATOM 662 N N . GLN A 1 86 ? 10.290 -3.504 -7.457 1.00 78.44 86 GLN A N 1
ATOM 663 C CA . GLN A 1 86 ? 11.187 -4.585 -7.026 1.00 78.44 86 GLN A CA 1
ATOM 664 C C . GLN A 1 86 ? 11.216 -5.777 -8.000 1.00 78.44 86 GLN A C 1
ATOM 666 O O . GLN A 1 86 ? 12.166 -6.553 -7.988 1.00 78.44 86 GLN A O 1
ATOM 671 N N . PHE A 1 87 ? 10.194 -5.911 -8.850 1.00 77.94 87 PHE A N 1
ATOM 672 C CA . PHE A 1 87 ? 10.081 -6.972 -9.850 1.00 77.94 87 PHE A CA 1
ATOM 673 C C . PHE A 1 87 ? 10.440 -6.505 -11.264 1.00 77.94 87 PHE A C 1
ATOM 675 O O . PHE A 1 87 ? 10.437 -7.321 -12.181 1.00 77.94 87 PHE A O 1
ATOM 682 N N . ILE A 1 88 ? 10.742 -5.216 -11.465 1.00 74.31 88 ILE A N 1
ATOM 683 C CA . ILE A 1 88 ? 11.208 -4.710 -12.758 1.00 74.31 88 ILE A CA 1
ATOM 684 C C . ILE A 1 88 ? 12.712 -4.993 -12.838 1.00 74.31 88 ILE A C 1
ATOM 686 O O . ILE A 1 88 ? 13.483 -4.373 -12.100 1.00 74.31 88 ILE A O 1
ATOM 690 N N . PRO A 1 89 ? 13.165 -5.918 -13.702 1.00 73.00 89 PRO A N 1
ATOM 691 C CA . PRO A 1 89 ? 14.588 -6.160 -13.851 1.00 73.00 89 PRO A CA 1
ATOM 692 C C . PRO A 1 89 ? 15.263 -4.891 -14.392 1.00 73.00 89 PRO A C 1
ATOM 694 O O . PRO A 1 89 ? 14.816 -4.309 -15.378 1.00 73.00 89 PRO A O 1
ATOM 697 N N . ASN A 1 90 ? 16.372 -4.474 -13.768 1.00 67.62 90 ASN A N 1
ATOM 698 C CA . ASN A 1 90 ? 17.181 -3.323 -14.212 1.00 67.62 90 ASN A CA 1
ATOM 699 C C . ASN A 1 90 ? 17.759 -3.496 -15.630 1.00 67.62 90 ASN A C 1
ATOM 701 O O . ASN A 1 90 ? 18.294 -2.555 -16.212 1.00 67.62 90 ASN A O 1
ATOM 705 N N . THR A 1 91 ? 17.646 -4.693 -16.203 1.00 66.31 91 THR A N 1
ATOM 706 C CA . THR A 1 91 ? 17.971 -4.998 -17.593 1.00 66.31 91 THR A CA 1
ATOM 707 C C . THR A 1 91 ? 16.785 -4.645 -18.491 1.00 66.31 91 THR A C 1
ATOM 709 O O . THR A 1 91 ? 16.154 -5.516 -19.087 1.00 66.31 91 THR A O 1
ATOM 712 N N . GLY A 1 92 ? 16.440 -3.361 -18.562 1.00 59.50 92 GLY A N 1
ATOM 713 C CA . GLY A 1 92 ? 15.537 -2.885 -19.603 1.00 59.50 92 GLY A CA 1
ATOM 714 C C . GLY A 1 92 ? 16.225 -3.043 -20.957 1.00 59.50 92 GLY A C 1
ATOM 715 O O . GLY A 1 92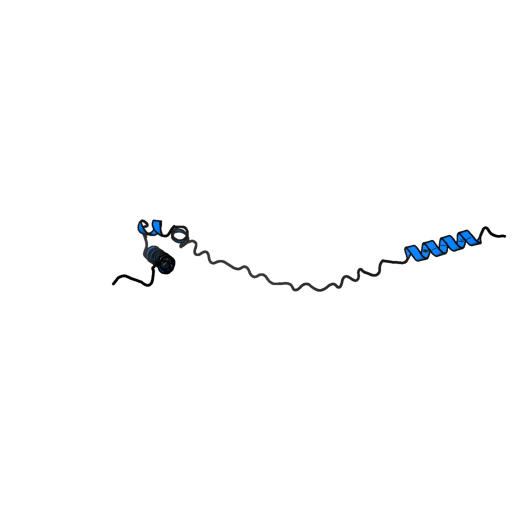 ? 17.265 -2.422 -21.184 1.00 59.50 92 GLY A O 1
ATOM 716 N N . LEU A 1 93 ? 15.669 -3.880 -21.838 1.00 61.91 93 LEU A N 1
ATOM 717 C CA . LEU A 1 93 ? 15.941 -3.801 -23.274 1.00 61.91 93 LEU A CA 1
ATOM 718 C C . LEU A 1 93 ? 15.624 -2.361 -23.702 1.00 61.91 93 LEU A C 1
ATOM 720 O O . LEU A 1 93 ? 14.484 -1.914 -23.572 1.00 61.91 93 LEU A O 1
ATOM 724 N N . ARG A 1 94 ? 16.677 -1.635 -24.082 1.00 56.12 94 ARG A N 1
ATOM 725 C CA . ARG A 1 94 ? 16.603 -0.308 -24.695 1.00 56.12 94 ARG A CA 1
ATOM 726 C C . ARG A 1 94 ? 16.137 -0.413 -26.136 1.00 56.12 94 ARG A C 1
ATOM 728 O O . ARG A 1 94 ? 16.521 -1.409 -26.788 1.00 56.12 94 ARG A O 1
#

Radius of gyration: 39.0 Å; Cα contacts (8 Å, |Δi|>4): 16; chains: 1; bounding box: 34×66×110 Å

Solvent-accessible surface area (backbone atoms only — not comparable to full-atom values): 6451 Å² total; per-residue (Å²): 141,90,69,72,63,63,61,54,54,55,53,54,53,54,53,63,65,70,72,60,89,87,85,84,75,85,73,76,84,70,81,72,82,83,75,82,79,70,84,81,76,75,80,73,62,74,86,57,48,81,64,67,79,50,54,72,82,57,59,75,80,61,82,63,93,44,76,68,48,42,51,53,51,50,53,51,51,51,54,44,51,57,65,50,50,81,73,54,68,90,79,65,86,125